Protein AF-A0A5B9R1L9-F1 (afdb_monomer)

Foldseek 3Di:
DLLVVLVVCVVVVHAAEDEQFDDDPPADPLNSQALVSLLVSLLVCLVSPHPHYHGDQHDPDHDPDDDPDPPDSVVSVVSSVVSSPD

Radius of gyration: 13.63 Å; Cα contacts (8 Å, |Δi|>4): 131; chains: 1; bounding box: 26×28×40 Å

Organism: NCBI:txid336087

Solvent-accessible surface area (backbone atoms only — not comparable to full-atom values): 5007 Å² total; per-residue (Å²): 112,69,55,58,58,45,52,52,39,48,76,72,74,44,87,41,76,40,78,42,66,62,73,56,91,96,49,53,83,68,44,46,27,7,40,53,52,46,16,53,42,39,23,52,43,35,77,54,59,42,75,38,78,47,62,67,79,57,51,84,48,59,79,82,60,91,75,78,82,39,90,47,65,68,43,40,52,50,51,30,59,49,37,48,76,106

pLDDT: mean 96.19, std 2.96, range [76.75, 98.5]

Nearest PDB structures (foldseek):
  4fk9-assembly1_A  TM=4.598E-01  e=1.265E+00  Streptomyces sp. SirexAA-E
  3h2o-assembly1_A  TM=4.567E-01  e=2.376E+00  Bacillus anthracis str. A2012
  3t4w-assembly1_A  TM=5.547E-01  e=7.385E+00  Sulfitobacter sp. NAS-14.1

Mean predicted aligned error: 2.65 Å

Structure (mmCIF, N/CA/C/O backbone):
data_AF-A0A5B9R1L9-F1
#
_entry.id   AF-A0A5B9R1L9-F1
#
loop_
_atom_site.group_PDB
_atom_site.id
_atom_site.type_symbol
_atom_site.label_atom_id
_atom_site.label_alt_id
_atom_site.label_comp_id
_atom_site.label_asym_id
_atom_site.label_entity_id
_atom_site.label_seq_id
_atom_site.pdbx_PDB_ins_code
_atom_site.Cartn_x
_atom_site.Cartn_y
_atom_site.Cartn_z
_atom_site.occupancy
_atom_site.B_iso_or_equiv
_atom_site.auth_seq_id
_atom_site.auth_comp_id
_atom_site.auth_asym_id
_atom_site.auth_atom_id
_atom_site.pdbx_PDB_model_num
ATOM 1 N N . GLU A 1 1 ? -5.762 -11.447 10.822 1.00 89.25 1 GLU A N 1
ATOM 2 C CA . GLU A 1 1 ? -5.331 -10.722 12.032 1.00 89.25 1 GLU A CA 1
ATOM 3 C C . GLU A 1 1 ? -5.439 -9.204 11.936 1.00 89.25 1 GLU A C 1
ATOM 5 O O . GLU A 1 1 ? -6.244 -8.642 12.666 1.00 89.25 1 GLU A O 1
ATOM 10 N N . ALA A 1 2 ? -4.754 -8.545 10.991 1.00 94.31 2 ALA A N 1
ATOM 11 C CA . ALA A 1 2 ? -4.721 -7.077 10.882 1.00 94.31 2 ALA A CA 1
ATO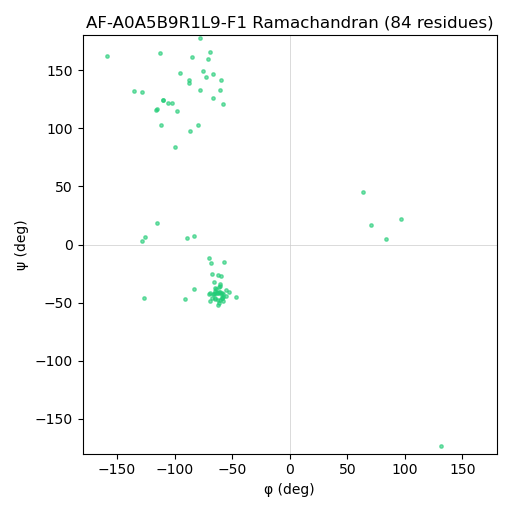M 1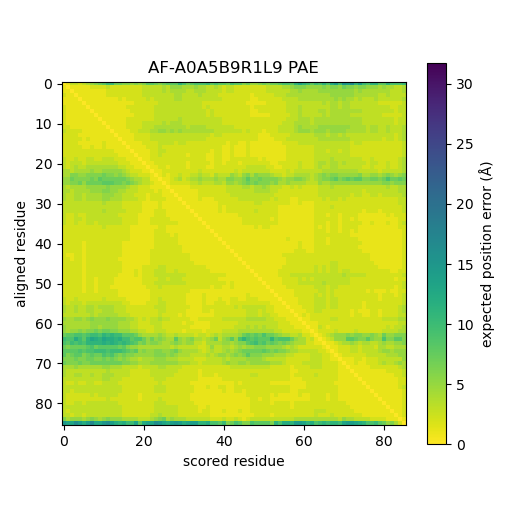2 C C . ALA A 1 2 ? -6.095 -6.381 10.996 1.00 94.31 2 ALA A C 1
ATOM 14 O O . ALA A 1 2 ? -6.233 -5.442 11.766 1.00 94.31 2 ALA A O 1
ATOM 15 N N . ARG A 1 3 ? -7.141 -6.881 10.321 1.00 95.12 3 ARG A N 1
ATOM 16 C CA . ARG A 1 3 ? -8.503 -6.312 10.398 1.00 95.12 3 ARG A CA 1
ATOM 17 C C . ARG A 1 3 ? -9.029 -6.151 11.833 1.00 95.12 3 ARG A C 1
ATOM 19 O O . ARG A 1 3 ? -9.670 -5.149 12.120 1.00 95.12 3 ARG A O 1
ATOM 26 N N . LYS A 1 4 ? -8.788 -7.133 12.713 1.00 97.06 4 LYS A N 1
ATOM 27 C CA . LYS A 1 4 ? -9.277 -7.104 14.104 1.00 97.06 4 LYS A CA 1
ATOM 28 C C . LYS A 1 4 ? -8.557 -6.020 14.904 1.00 97.06 4 LYS A C 1
ATOM 30 O O . LYS A 1 4 ? -9.219 -5.176 15.491 1.00 97.06 4 LYS A O 1
ATOM 35 N N . ILE A 1 5 ? -7.227 -5.996 14.818 1.00 97.44 5 ILE A N 1
ATOM 36 C CA . ILE A 1 5 ? -6.374 -4.994 15.476 1.00 97.44 5 ILE A CA 1
ATOM 37 C C . ILE A 1 5 ? -6.734 -3.581 15.001 1.00 97.44 5 ILE A C 1
ATOM 39 O O . ILE A 1 5 ? -6.834 -2.653 15.795 1.00 97.44 5 ILE A O 1
ATOM 43 N N . ILE A 1 6 ? -6.979 -3.411 13.699 1.00 97.94 6 ILE A N 1
ATOM 44 C CA . ILE A 1 6 ? -7.378 -2.122 13.126 1.00 97.94 6 ILE A CA 1
ATOM 45 C C . ILE A 1 6 ? -8.751 -1.688 13.643 1.00 97.94 6 ILE A C 1
ATOM 47 O O . ILE A 1 6 ? -8.931 -0.519 13.977 1.00 97.94 6 ILE A O 1
ATOM 51 N N . ALA A 1 7 ? -9.717 -2.606 13.723 1.00 97.06 7 ALA A N 1
ATOM 52 C CA . ALA A 1 7 ? -11.040 -2.308 14.265 1.00 97.06 7 ALA A CA 1
ATOM 53 C C . ALA A 1 7 ? -10.971 -1.905 15.748 1.00 97.06 7 ALA A C 1
ATOM 55 O O . ALA A 1 7 ? -11.607 -0.929 16.137 1.00 97.06 7 ALA A O 1
ATOM 56 N N . GLU A 1 8 ? -10.159 -2.600 16.546 1.00 98.12 8 GLU A N 1
ATOM 57 C CA . GLU A 1 8 ? -9.920 -2.273 17.954 1.00 98.12 8 GLU A CA 1
ATOM 58 C C . GLU A 1 8 ? -9.270 -0.893 18.110 1.00 98.12 8 GLU A C 1
ATOM 60 O O . GLU A 1 8 ? -9.817 -0.031 18.795 1.00 98.12 8 GLU A O 1
ATOM 65 N N . ALA A 1 9 ? -8.171 -0.628 17.396 1.00 98.38 9 ALA A N 1
ATOM 66 C CA . ALA A 1 9 ? -7.503 0.672 17.423 1.00 98.38 9 ALA A CA 1
ATOM 67 C C . ALA A 1 9 ? -8.468 1.816 17.069 1.00 98.38 9 ALA A C 1
ATOM 69 O O . ALA A 1 9 ? -8.527 2.827 17.770 1.00 98.38 9 ALA A O 1
ATOM 70 N N . LYS A 1 10 ? -9.292 1.627 16.032 1.00 96.62 10 LYS A N 1
ATOM 71 C CA . LYS A 1 10 ? -10.322 2.596 15.643 1.00 96.62 10 LYS A CA 1
ATOM 72 C C . LYS A 1 10 ? -11.413 2.769 16.694 1.00 96.62 10 LYS A C 1
ATOM 74 O O . LYS A 1 10 ? -11.858 3.895 16.894 1.00 96.62 10 LYS A O 1
ATOM 79 N N . SER A 1 11 ? -11.828 1.699 17.374 1.00 97.75 11 SER A N 1
ATOM 80 C CA . SER A 1 11 ? -12.802 1.791 18.472 1.00 97.75 11 SER A CA 1
ATOM 81 C C . SER A 1 11 ? -12.286 2.631 19.648 1.00 97.75 11 SER A C 1
ATOM 83 O O . SER A 1 11 ? -13.071 3.285 20.327 1.00 97.75 11 SER A O 1
ATOM 85 N N . CYS A 1 12 ? -10.962 2.697 19.812 1.00 98.31 12 CYS A N 1
ATOM 86 C CA . CYS A 1 12 ? -10.269 3.541 20.786 1.00 98.31 12 CYS A CA 1
ATOM 87 C C . CYS A 1 12 ? -9.926 4.948 20.254 1.00 98.31 12 CYS A C 1
ATOM 89 O O . CYS A 1 12 ? -9.222 5.699 20.925 1.00 98.31 12 CYS A O 1
ATOM 91 N N . GLY A 1 13 ? -10.365 5.311 19.042 1.00 98.00 13 GLY A N 1
ATOM 92 C CA . GLY A 1 13 ? -10.050 6.601 18.416 1.00 98.00 13 GLY A CA 1
ATOM 93 C C . GLY A 1 13 ? -8.591 6.755 17.963 1.00 98.00 13 GLY A C 1
ATOM 94 O O . GLY A 1 13 ? -8.143 7.874 17.719 1.00 98.00 13 GLY A O 1
ATOM 95 N N . LEU A 1 14 ? -7.837 5.658 17.846 1.00 98.31 14 LEU A N 1
ATOM 96 C CA . LEU A 1 14 ? -6.432 5.684 17.442 1.00 98.31 14 LEU A CA 1
ATOM 97 C C . LEU A 1 14 ? -6.281 5.637 15.918 1.00 98.31 14 LEU A C 1
ATOM 99 O O . LEU A 1 14 ? -6.977 4.899 15.217 1.00 98.31 14 LEU A O 1
ATOM 103 N N . ALA A 1 15 ? -5.308 6.395 15.409 1.00 97.81 15 ALA A N 1
ATOM 104 C CA . ALA A 1 15 ? -4.891 6.298 14.019 1.00 97.81 15 ALA A CA 1
ATOM 105 C C . ALA A 1 15 ? -4.096 5.007 13.779 1.00 97.81 15 ALA A C 1
ATOM 107 O O . ALA A 1 15 ? -3.289 4.585 14.606 1.00 97.81 15 ALA A O 1
ATOM 108 N N . VAL A 1 16 ? -4.281 4.413 12.604 1.00 98.19 16 VAL A N 1
ATOM 109 C CA . VAL A 1 16 ? -3.608 3.181 12.193 1.00 98.19 16 VAL A CA 1
ATOM 110 C C . VAL A 1 16 ? -2.599 3.471 11.094 1.00 98.19 16 VAL A C 1
ATOM 112 O O . VAL A 1 16 ? -2.948 3.963 10.017 1.00 98.19 16 VAL A O 1
ATOM 115 N N . VAL A 1 17 ? -1.351 3.081 11.344 1.00 98.31 17 VAL A N 1
ATOM 116 C CA . VAL A 1 17 ? -0.285 3.036 10.341 1.00 98.31 17 VAL A CA 1
ATOM 117 C C . VAL A 1 17 ? -0.026 1.578 9.976 1.00 98.31 17 VAL A C 1
ATOM 119 O O . VAL A 1 17 ? 0.304 0.778 10.848 1.00 98.31 17 VAL A O 1
ATOM 122 N N . LEU A 1 18 ? -0.157 1.224 8.696 1.00 97.81 18 LEU A N 1
ATOM 123 C CA . LEU A 1 18 ? 0.127 -0.125 8.207 1.00 97.81 18 LEU A CA 1
ATOM 124 C C . LEU A 1 18 ? 1.389 -0.131 7.340 1.00 97.81 18 LEU A C 1
ATOM 126 O O . LEU A 1 18 ? 1.463 0.576 6.333 1.00 97.81 18 LEU A O 1
ATOM 130 N N . TRP A 1 19 ? 2.363 -0.970 7.689 1.00 97.81 19 TRP A N 1
ATOM 131 C CA . TRP A 1 19 ? 3.467 -1.315 6.793 1.00 97.81 19 TRP A CA 1
ATOM 132 C C . TRP A 1 19 ? 3.003 -2.374 5.796 1.00 97.81 19 TRP A C 1
ATOM 134 O O . TRP A 1 19 ? 2.896 -3.549 6.135 1.00 97.81 19 TRP A O 1
ATOM 144 N N . SER A 1 20 ? 2.723 -1.953 4.565 1.00 96.88 20 SER A N 1
ATOM 145 C CA . SER A 1 20 ? 2.292 -2.838 3.484 1.00 96.88 20 SER A CA 1
ATOM 146 C C . SER A 1 20 ? 3.482 -3.151 2.578 1.00 96.88 20 SER A C 1
ATOM 148 O O . SER A 1 20 ? 3.742 -2.461 1.592 1.00 96.88 20 SER A O 1
ATOM 150 N N . TYR A 1 21 ? 4.275 -4.148 2.976 1.00 96.31 21 TYR A N 1
ATOM 151 C CA . TYR A 1 21 ? 5.436 -4.628 2.223 1.00 96.31 21 TYR A CA 1
ATOM 152 C C . TYR A 1 21 ? 5.149 -6.039 1.693 1.00 96.31 21 TYR A C 1
ATOM 154 O O . TYR A 1 21 ? 5.252 -6.986 2.474 1.00 96.31 21 TYR A O 1
ATOM 162 N N . PRO A 1 22 ? 4.819 -6.195 0.398 1.00 95.62 22 PRO A N 1
ATOM 163 C CA . PRO A 1 22 ? 4.620 -7.506 -0.217 1.00 95.62 22 PRO A CA 1
ATOM 164 C C . PRO A 1 22 ? 5.880 -8.359 -0.078 1.00 95.62 22 PRO A C 1
ATOM 166 O O . PRO A 1 22 ? 6.956 -7.931 -0.499 1.00 95.62 22 PRO A O 1
ATOM 169 N N . ARG A 1 23 ? 5.757 -9.519 0.573 1.00 95.44 23 ARG A N 1
ATOM 170 C CA . ARG A 1 23 ? 6.820 -10.512 0.797 1.00 95.44 23 ARG A CA 1
ATOM 171 C C . ARG A 1 23 ? 6.188 -11.868 1.089 1.00 95.44 23 ARG A C 1
ATOM 173 O O . ARG A 1 23 ? 5.043 -11.923 1.533 1.00 95.44 23 ARG A O 1
ATOM 180 N N . GLY A 1 24 ? 6.974 -12.927 0.955 1.00 93.81 24 GLY A N 1
ATOM 181 C CA . GLY A 1 24 ? 6.582 -14.276 1.344 1.00 93.81 24 GLY A CA 1
ATOM 182 C C . GLY A 1 24 ? 6.877 -15.282 0.246 1.00 93.81 24 GLY A C 1
ATOM 183 O O . GLY A 1 24 ? 7.501 -14.960 -0.764 1.00 93.81 24 GLY A O 1
ATOM 184 N N . GLU A 1 25 ? 6.429 -16.508 0.468 1.00 93.56 25 GLU A N 1
ATOM 185 C CA . GLU A 1 25 ? 6.485 -17.556 -0.542 1.00 93.56 25 GLU A CA 1
ATOM 186 C C . GLU A 1 25 ? 5.669 -17.140 -1.777 1.00 93.56 25 GLU A C 1
ATOM 188 O O . GLU A 1 25 ? 4.561 -16.618 -1.650 1.00 93.56 25 GLU A O 1
ATOM 193 N N . GLY A 1 26 ? 6.240 -17.313 -2.972 1.00 91.19 26 GLY A N 1
ATOM 194 C CA . GLY A 1 26 ? 5.604 -16.913 -4.232 1.00 91.19 26 GLY A CA 1
ATOM 195 C C . GLY A 1 26 ? 5.779 -15.443 -4.634 1.00 91.19 26 GLY A C 1
ATOM 196 O O . GLY A 1 26 ? 5.213 -15.041 -5.644 1.00 91.19 26 GLY A O 1
ATOM 197 N N . ILE A 1 27 ? 6.561 -14.646 -3.893 1.00 94.94 27 ILE A N 1
ATOM 198 C CA . ILE A 1 27 ? 6.963 -13.286 -4.293 1.00 94.94 27 ILE A CA 1
ATOM 199 C C . ILE A 1 27 ? 8.482 -13.265 -4.464 1.00 94.94 27 ILE A C 1
ATOM 201 O O . ILE A 1 27 ? 9.222 -13.465 -3.496 1.00 94.94 27 ILE A O 1
ATOM 205 N N . SER A 1 28 ? 8.962 -13.030 -5.690 1.00 96.50 28 SER A N 1
ATOM 206 C CA . SER A 1 28 ? 10.399 -12.897 -5.938 1.00 96.50 28 SER A CA 1
ATOM 207 C C . SER A 1 28 ? 10.953 -11.604 -5.327 1.00 96.50 28 SER A C 1
ATOM 209 O O . SER A 1 28 ? 10.213 -10.684 -4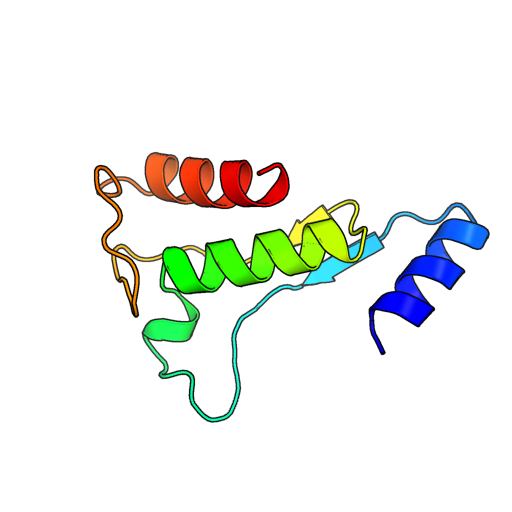.976 1.00 96.50 28 SER A O 1
ATOM 211 N N . LYS A 1 29 ? 12.284 -11.498 -5.217 1.00 95.56 29 LYS A N 1
ATOM 212 C CA . LYS A 1 29 ? 12.933 -10.288 -4.681 1.00 95.56 29 LYS A CA 1
ATOM 213 C C . LYS A 1 29 ?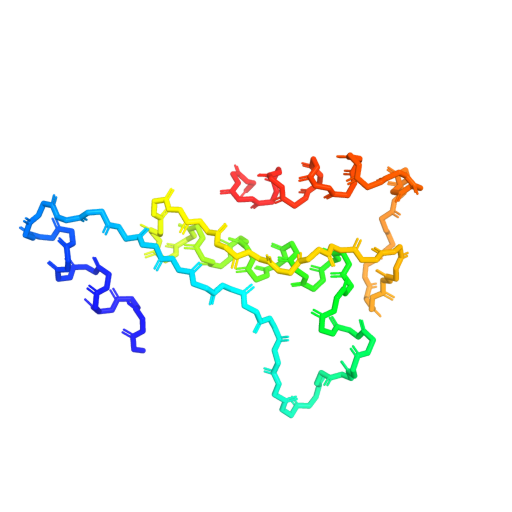 12.629 -9.034 -5.502 1.00 95.56 29 LYS A C 1
ATOM 215 O O . LYS A 1 29 ? 12.517 -7.955 -4.922 1.00 95.56 29 LYS A O 1
ATOM 220 N N . GLU A 1 30 ? 12.494 -9.183 -6.813 1.00 96.25 30 GLU A N 1
ATOM 221 C CA . GLU A 1 30 ? 12.156 -8.103 -7.742 1.00 96.25 30 GLU A CA 1
ATOM 222 C C . GLU A 1 30 ? 10.697 -7.664 -7.550 1.00 96.25 30 GLU A C 1
ATOM 224 O O . GLU A 1 30 ? 10.413 -6.465 -7.422 1.00 96.25 30 GLU A O 1
ATOM 229 N N . ASP A 1 31 ? 9.795 -8.637 -7.389 1.00 97.12 31 ASP A N 1
ATOM 230 C CA . ASP A 1 31 ? 8.355 -8.418 -7.210 1.00 97.12 31 ASP A CA 1
ATOM 231 C C . ASP A 1 31 ? 8.011 -7.749 -5.876 1.00 97.12 31 ASP A C 1
ATOM 233 O O . ASP A 1 31 ? 7.031 -7.010 -5.792 1.00 97.12 31 ASP A O 1
ATOM 237 N N . GLU A 1 32 ? 8.856 -7.892 -4.843 1.00 97.56 32 GLU A N 1
ATOM 238 C CA . GLU A 1 32 ? 8.700 -7.146 -3.582 1.00 97.56 32 GLU A CA 1
ATOM 239 C C . GLU A 1 32 ? 8.695 -5.612 -3.794 1.00 97.56 32 GLU A C 1
ATOM 241 O O . GLU A 1 32 ? 8.364 -4.859 -2.869 1.00 97.56 32 GLU A O 1
ATOM 246 N N . THR A 1 33 ? 9.122 -5.136 -4.972 1.00 97.62 33 THR A N 1
ATOM 247 C CA . THR A 1 33 ? 9.157 -3.717 -5.353 1.00 97.62 33 THR A CA 1
ATOM 248 C C . THR A 1 33 ? 8.424 -3.378 -6.656 1.00 97.62 33 THR A C 1
ATOM 250 O O . THR A 1 33 ? 8.489 -2.223 -7.088 1.00 97.62 33 THR A O 1
ATOM 253 N N . ALA A 1 34 ? 7.716 -4.339 -7.259 1.00 97.75 34 ALA A N 1
ATOM 254 C CA . ALA A 1 34 ? 6.948 -4.124 -8.484 1.00 97.75 34 ALA A CA 1
ATOM 255 C C . ALA A 1 34 ? 5.759 -3.173 -8.256 1.00 97.75 34 ALA A C 1
ATOM 257 O O . ALA A 1 34 ? 5.165 -3.136 -7.172 1.00 97.75 34 ALA A O 1
ATOM 258 N N . VAL A 1 35 ? 5.417 -2.373 -9.272 1.00 97.94 35 VAL A N 1
ATOM 259 C CA . VAL A 1 35 ? 4.396 -1.314 -9.147 1.00 97.94 35 VAL A CA 1
ATOM 260 C C . VAL A 1 35 ? 3.013 -1.888 -8.875 1.00 97.94 35 VAL A C 1
ATOM 262 O O . VAL A 1 35 ? 2.313 -1.400 -7.989 1.00 97.94 35 VAL A O 1
ATOM 265 N N . ASP A 1 36 ? 2.629 -2.906 -9.635 1.00 97.12 36 ASP A N 1
ATOM 266 C CA . ASP A 1 36 ? 1.347 -3.601 -9.557 1.00 97.12 36 ASP A CA 1
ATOM 267 C C . ASP A 1 36 ? 1.200 -4.366 -8.238 1.00 97.12 36 ASP A C 1
ATOM 269 O O . ASP A 1 36 ? 0.184 -4.242 -7.553 1.00 97.12 36 ASP A O 1
ATOM 273 N N . VAL A 1 37 ? 2.263 -5.044 -7.803 1.00 97.75 37 VAL A N 1
ATOM 274 C CA . VAL A 1 37 ? 2.282 -5.767 -6.524 1.00 97.75 37 VAL A CA 1
ATOM 275 C C . VAL A 1 37 ? 2.154 -4.805 -5.334 1.00 97.75 37 VAL A C 1
ATOM 277 O O . VAL A 1 37 ? 1.350 -5.035 -4.425 1.00 97.75 37 VAL A O 1
ATOM 280 N N . ILE A 1 38 ? 2.901 -3.691 -5.330 1.00 98.00 38 ILE A N 1
ATOM 281 C CA . ILE A 1 38 ? 2.772 -2.666 -4.282 1.00 98.00 38 ILE A CA 1
ATOM 282 C C . ILE A 1 38 ? 1.389 -2.006 -4.327 1.00 98.00 38 ILE A C 1
ATOM 284 O O . ILE A 1 38 ? 0.807 -1.764 -3.268 1.00 98.00 38 ILE A O 1
ATOM 288 N N . ALA A 1 39 ? 0.860 -1.704 -5.516 1.00 97.56 39 ALA A N 1
ATOM 289 C CA . ALA A 1 39 ? -0.458 -1.094 -5.668 1.00 97.56 39 ALA A CA 1
ATOM 290 C C . ALA A 1 39 ? -1.552 -1.994 -5.083 1.00 97.56 39 ALA A C 1
ATOM 292 O O . ALA A 1 39 ? -2.336 -1.543 -4.250 1.00 97.56 39 ALA A O 1
ATOM 293 N N . TYR A 1 40 ? -1.545 -3.285 -5.414 1.00 96.88 40 TYR A N 1
ATOM 294 C CA . TYR A 1 40 ? -2.492 -4.239 -4.846 1.00 96.88 40 TYR A CA 1
ATOM 295 C C . TYR A 1 40 ? -2.397 -4.305 -3.314 1.00 96.88 40 TYR A C 1
ATOM 297 O O . TYR A 1 40 ? -3.402 -4.204 -2.609 1.00 96.88 40 TYR A O 1
ATOM 305 N N . ALA A 1 41 ? -1.186 -4.385 -2.760 1.00 97.44 41 ALA A N 1
ATOM 306 C CA . ALA A 1 41 ? -1.005 -4.415 -1.310 1.00 97.44 41 ALA A CA 1
ATOM 307 C C . ALA A 1 41 ? -1.420 -3.101 -0.619 1.00 97.44 41 ALA A C 1
ATOM 309 O O . ALA A 1 41 ? -1.900 -3.119 0.520 1.00 97.44 41 ALA A O 1
ATOM 310 N N . ALA A 1 42 ? -1.256 -1.956 -1.284 1.00 98.31 42 ALA A N 1
ATOM 311 C CA . ALA A 1 42 ? -1.741 -0.669 -0.797 1.00 98.31 42 ALA A CA 1
ATOM 312 C C . ALA A 1 42 ? -3.276 -0.597 -0.826 1.00 98.31 42 ALA A C 1
ATOM 314 O O . ALA A 1 42 ? -3.881 -0.160 0.153 1.00 98.31 42 ALA A O 1
ATOM 315 N N . HIS A 1 43 ? -3.908 -1.101 -1.887 1.00 97.88 43 HIS A N 1
ATOM 316 C CA . HIS A 1 43 ? -5.361 -1.222 -1.984 1.00 97.88 43 HIS A CA 1
ATOM 317 C C . HIS A 1 43 ? -5.937 -2.076 -0.844 1.00 97.88 43 HIS A C 1
ATOM 319 O O . HIS A 1 43 ? -6.825 -1.629 -0.118 1.00 97.88 43 HIS A O 1
ATOM 325 N N . ILE A 1 44 ? -5.364 -3.257 -0.587 1.00 97.50 44 ILE A N 1
ATOM 326 C CA . ILE A 1 44 ? -5.781 -4.108 0.540 1.00 97.50 44 ILE A CA 1
ATOM 327 C C . ILE A 1 44 ? -5.602 -3.389 1.885 1.00 97.50 44 ILE A C 1
ATOM 329 O O . ILE A 1 44 ? -6.487 -3.445 2.737 1.00 97.50 44 ILE A O 1
ATOM 333 N N . ALA A 1 45 ? -4.493 -2.673 2.090 1.00 97.94 45 ALA A N 1
ATOM 334 C CA . ALA A 1 45 ? -4.276 -1.897 3.311 1.00 97.94 45 ALA A CA 1
ATOM 335 C C . ALA A 1 45 ? -5.333 -0.791 3.511 1.00 97.94 45 ALA A C 1
ATOM 337 O O . ALA A 1 45 ? -5.765 -0.551 4.643 1.00 97.94 45 ALA A O 1
ATOM 338 N N . ALA A 1 46 ? -5.779 -0.156 2.423 1.00 97.50 46 ALA A N 1
ATOM 339 C CA . ALA A 1 46 ? -6.858 0.824 2.446 1.00 97.50 46 ALA A CA 1
ATOM 340 C C . ALA A 1 46 ? -8.209 0.174 2.790 1.00 97.50 46 ALA A C 1
ATOM 342 O O . ALA A 1 46 ? -8.892 0.656 3.693 1.00 97.50 46 ALA A O 1
ATOM 343 N N . LEU A 1 47 ? -8.547 -0.967 2.172 1.00 97.12 47 LEU A N 1
ATOM 344 C CA . LEU A 1 47 ? -9.759 -1.741 2.488 1.00 97.12 47 LEU A CA 1
ATOM 345 C C . LEU A 1 47 ? -9.794 -2.220 3.944 1.00 97.12 47 LEU A C 1
ATOM 347 O O . LEU A 1 47 ? -10.849 -2.253 4.575 1.00 97.12 47 LEU A O 1
ATOM 351 N N . LEU A 1 48 ? -8.634 -2.564 4.506 1.00 97.06 48 LEU A N 1
ATOM 352 C CA . LEU A 1 48 ? -8.500 -2.913 5.920 1.00 97.06 48 LEU A CA 1
ATOM 353 C C . LEU A 1 4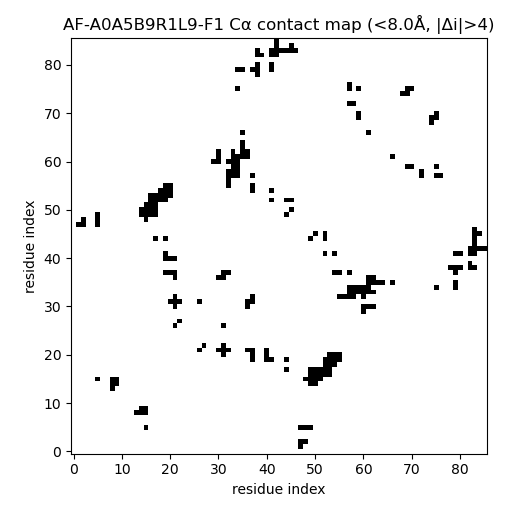8 ? -8.713 -1.711 6.851 1.00 97.06 48 LEU A C 1
ATOM 355 O O . LEU A 1 48 ? -8.944 -1.901 8.044 1.00 97.06 48 LEU A O 1
ATOM 359 N N . GLY A 1 49 ? -8.670 -0.490 6.317 1.00 95.56 49 GLY A N 1
ATOM 360 C CA . GLY A 1 49 ? -8.980 0.738 7.028 1.00 95.56 49 GLY A CA 1
ATOM 361 C C . GLY A 1 49 ? -7.767 1.475 7.589 1.00 95.56 49 GLY A C 1
ATOM 362 O O . GLY A 1 49 ? -7.941 2.245 8.530 1.00 95.56 49 GLY A O 1
ATOM 363 N N . ALA A 1 50 ? -6.561 1.265 7.065 1.00 97.75 50 ALA A N 1
ATOM 364 C CA . ALA A 1 50 ? -5.396 2.038 7.489 1.00 97.75 50 ALA A CA 1
ATOM 365 C C . ALA A 1 50 ? -5.586 3.549 7.237 1.00 97.75 50 ALA A C 1
ATOM 367 O O . ALA A 1 50 ? -6.119 3.954 6.206 1.00 97.75 50 ALA A O 1
ATOM 368 N N . ASN A 1 51 ? -5.114 4.392 8.161 1.00 97.19 51 ASN A N 1
ATOM 369 C CA . ASN A 1 51 ? -5.064 5.845 7.960 1.00 97.19 51 ASN A CA 1
ATOM 370 C C . ASN A 1 51 ? -3.815 6.248 7.170 1.00 97.19 51 ASN A C 1
ATOM 372 O O . ASN A 1 51 ? -3.862 7.147 6.335 1.00 97.19 51 ASN A O 1
ATOM 376 N N . ILE A 1 52 ? -2.692 5.579 7.441 1.00 98.19 52 ILE A N 1
ATOM 377 C CA . ILE A 1 52 ? -1.420 5.784 6.751 1.00 98.19 52 ILE A CA 1
ATOM 378 C C . ILE A 1 52 ? -0.917 4.425 6.278 1.00 98.19 52 ILE A C 1
ATOM 380 O O . ILE A 1 52 ? -0.852 3.472 7.053 1.00 98.19 52 ILE A O 1
ATOM 384 N N . ILE A 1 53 ? -0.528 4.342 5.009 1.00 98.50 53 ILE A N 1
ATOM 385 C CA . ILE A 1 53 ? 0.003 3.121 4.403 1.00 98.50 53 ILE A CA 1
ATOM 386 C C . ILE A 1 53 ? 1.454 3.385 4.019 1.00 98.50 53 ILE A C 1
ATOM 388 O O . ILE A 1 53 ? 1.747 4.236 3.178 1.00 98.50 53 ILE A O 1
ATOM 392 N N . LYS A 1 54 ? 2.378 2.659 4.644 1.00 98.25 54 LYS A N 1
ATOM 393 C CA . LYS A 1 54 ? 3.806 2.732 4.346 1.00 98.25 54 LYS A CA 1
ATOM 394 C C . LYS A 1 54 ? 4.184 1.582 3.416 1.00 98.25 54 LYS A C 1
ATOM 396 O O . LYS A 1 54 ? 4.139 0.423 3.816 1.00 98.25 54 LYS A O 1
ATOM 401 N N . VAL A 1 55 ? 4.591 1.927 2.198 1.00 98.00 55 VAL A N 1
ATOM 402 C CA . VAL A 1 55 ? 5.044 0.995 1.151 1.00 98.00 55 VAL A CA 1
ATOM 403 C C . VAL A 1 55 ? 6.537 1.166 0.850 1.00 98.00 55 VAL A C 1
ATOM 405 O O . VAL A 1 55 ? 7.152 2.154 1.271 1.00 98.00 55 VAL A O 1
ATOM 408 N N . LYS A 1 56 ? 7.137 0.189 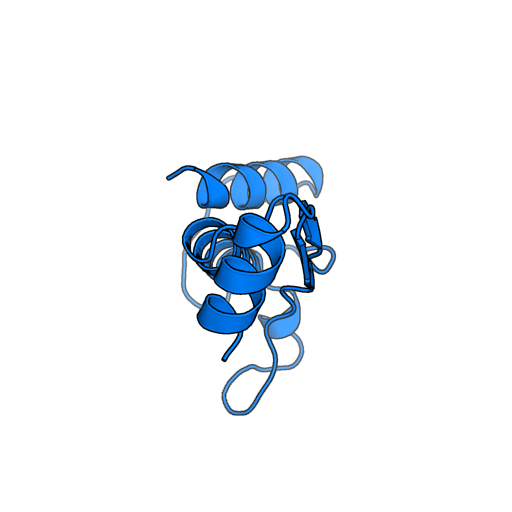0.157 1.00 96.44 56 LYS A N 1
ATOM 409 C CA . LYS A 1 56 ? 8.491 0.327 -0.401 1.00 96.44 56 LYS A CA 1
ATOM 410 C C . LYS A 1 56 ? 8.479 1.301 -1.582 1.00 96.44 56 LYS A C 1
ATOM 412 O O . LYS A 1 56 ? 7.434 1.551 -2.177 1.00 96.44 56 LYS A O 1
ATOM 417 N N . LEU A 1 57 ? 9.647 1.847 -1.925 1.00 96.38 57 LEU A N 1
ATOM 418 C CA . LEU A 1 57 ? 9.786 2.628 -3.153 1.00 96.38 57 LEU A CA 1
ATOM 419 C C . LEU A 1 57 ? 9.591 1.698 -4.365 1.00 96.38 57 LEU A C 1
ATOM 421 O O . LEU A 1 57 ? 10.298 0.692 -4.444 1.00 96.38 57 LEU A O 1
ATOM 425 N N . PRO A 1 58 ? 8.675 2.013 -5.295 1.00 97.44 58 PRO A N 1
ATOM 426 C CA . PRO A 1 58 ? 8.434 1.164 -6.452 1.00 97.44 58 PRO A CA 1
ATOM 427 C C . PRO A 1 58 ? 9.517 1.345 -7.523 1.00 97.44 58 PRO A C 1
ATOM 429 O O . PRO A 1 58 ? 9.852 2.476 -7.917 1.00 97.44 58 PRO A O 1
ATOM 432 N N . THR A 1 59 ? 10.022 0.226 -8.036 1.00 97.19 59 THR A N 1
ATOM 433 C CA . THR A 1 59 ? 10.834 0.180 -9.262 1.00 97.19 59 THR A CA 1
ATOM 434 C C . THR A 1 59 ? 9.921 0.276 -10.488 1.00 97.19 59 THR A C 1
ATOM 436 O O . THR A 1 59 ? 8.709 0.390 -10.354 1.00 97.19 59 THR A O 1
ATOM 439 N N . ASN A 1 60 ? 10.476 0.295 -11.699 1.00 95.44 60 ASN A N 1
ATOM 440 C CA . ASN A 1 60 ? 9.701 0.231 -12.946 1.00 95.44 60 ASN A CA 1
ATOM 441 C C . ASN A 1 60 ? 9.316 -1.205 -13.355 1.00 95.44 60 ASN A C 1
ATOM 443 O O . ASN A 1 60 ? 8.809 -1.389 -14.458 1.00 95.44 60 ASN A O 1
ATOM 447 N N . HIS A 1 61 ? 9.570 -2.194 -12.494 1.00 96.19 61 HIS A N 1
ATOM 448 C CA . HIS A 1 61 ? 9.214 -3.594 -12.713 1.00 96.19 61 HIS A CA 1
ATOM 449 C C . HIS A 1 61 ? 7.711 -3.835 -12.510 1.00 96.19 61 HIS A C 1
ATOM 451 O O . HIS A 1 61 ? 7.063 -3.156 -11.705 1.00 96.19 61 HIS A O 1
ATOM 457 N N . LEU A 1 62 ? 7.182 -4.808 -13.249 1.00 96.56 62 LEU A N 1
ATOM 458 C CA . LEU A 1 62 ? 5.792 -5.254 -13.232 1.00 96.56 62 LEU A CA 1
ATOM 459 C C . LEU A 1 62 ? 5.778 -6.781 -13.220 1.00 96.56 62 LEU A C 1
ATOM 461 O O . LEU A 1 62 ? 6.472 -7.400 -14.025 1.00 96.56 62 LEU A O 1
ATOM 465 N N . GLU A 1 63 ? 4.990 -7.375 -12.329 1.00 95.19 63 GLU A N 1
ATOM 466 C CA . GLU A 1 63 ? 4.924 -8.835 -12.182 1.00 95.19 63 GLU A CA 1
ATOM 467 C C . GLU A 1 63 ? 3.837 -9.455 -13.070 1.00 95.19 63 GLU A C 1
ATOM 469 O O . GLU A 1 63 ? 4.086 -10.425 -13.784 1.00 95.19 63 GLU A O 1
ATOM 474 N N . LYS A 1 64 ? 2.631 -8.879 -13.055 1.00 90.56 64 LYS A N 1
ATOM 475 C CA . LYS A 1 64 ? 1.434 -9.402 -13.732 1.00 90.56 64 LYS A CA 1
ATOM 476 C C . LYS A 1 64 ? 0.769 -8.383 -14.637 1.00 90.56 64 LYS A C 1
ATOM 478 O O . LYS A 1 64 ? 0.359 -8.719 -15.748 1.00 90.56 64 LYS A O 1
ATOM 483 N N . GLU A 1 65 ? 0.587 -7.159 -14.154 1.00 88.38 65 GLU A N 1
ATOM 484 C CA . GLU A 1 65 ? -0.219 -6.169 -14.863 1.00 88.38 65 GLU A CA 1
ATOM 485 C C . GLU A 1 65 ? 0.613 -5.382 -15.866 1.00 88.38 65 GLU A C 1
ATOM 487 O O . GLU A 1 65 ? 1.716 -4.927 -15.574 1.00 88.38 65 GLU A O 1
ATOM 492 N N . LYS A 1 66 ? 0.039 -5.125 -17.043 1.00 91.50 66 LYS A N 1
ATOM 493 C CA . LYS A 1 66 ? 0.617 -4.173 -17.988 1.00 91.50 66 LYS A CA 1
ATOM 494 C C . LYS A 1 66 ? 0.124 -2.768 -17.651 1.00 91.50 66 LYS A C 1
ATOM 496 O O . LYS A 1 66 ? -0.968 -2.373 -18.051 1.00 91.50 66 LYS A O 1
ATOM 501 N N . ILE A 1 67 ? 0.944 -2.019 -16.922 1.00 93.00 67 ILE A N 1
ATOM 502 C CA . ILE A 1 67 ? 0.675 -0.624 -16.571 1.00 93.00 67 ILE A CA 1
ATOM 503 C C . ILE A 1 67 ? 1.510 0.277 -17.478 1.00 93.00 67 ILE A C 1
ATOM 505 O O . ILE A 1 67 ? 2.737 0.199 -17.509 1.00 93.00 67 ILE A O 1
ATOM 509 N N . GLU A 1 68 ? 0.844 1.156 -18.217 1.00 92.69 68 GLU A N 1
ATOM 510 C CA . GLU A 1 68 ? 1.511 2.148 -19.057 1.00 92.69 68 GLU A CA 1
ATOM 511 C C . GLU A 1 68 ? 1.886 3.397 -18.251 1.00 92.69 68 GLU A C 1
ATOM 513 O O . GLU A 1 68 ? 1.300 3.685 -17.205 1.00 92.69 68 GLU A O 1
ATOM 518 N N . ASN A 1 69 ? 2.821 4.195 -18.777 1.00 92.31 69 ASN A N 1
ATOM 519 C CA . ASN A 1 69 ? 3.120 5.527 -18.252 1.00 92.31 69 ASN A CA 1
ATOM 520 C C . ASN A 1 69 ? 3.663 5.509 -16.806 1.00 92.31 69 ASN A C 1
ATOM 522 O O . ASN A 1 69 ? 3.231 6.282 -15.949 1.00 92.31 69 ASN A O 1
ATOM 526 N N . ILE A 1 70 ? 4.612 4.613 -16.520 1.00 95.50 70 ILE A N 1
ATOM 527 C CA . ILE A 1 70 ? 5.237 4.432 -15.194 1.00 95.50 70 ILE A CA 1
ATOM 528 C C . ILE A 1 70 ? 6.737 4.761 -15.177 1.00 95.50 70 ILE A C 1
ATOM 530 O O . ILE A 1 70 ? 7.452 4.360 -14.256 1.00 95.50 70 ILE A O 1
ATOM 534 N N . GLU A 1 71 ? 7.242 5.498 -16.171 1.00 94.94 71 GLU A N 1
ATOM 535 C CA . GLU A 1 71 ? 8.689 5.702 -16.351 1.00 94.94 71 GLU A CA 1
ATOM 536 C C . GLU A 1 71 ? 9.309 6.473 -15.175 1.00 94.94 71 GLU A C 1
ATOM 538 O O . GLU A 1 71 ? 10.396 6.141 -14.698 1.00 94.94 71 GLU A O 1
ATOM 543 N N . SER A 1 72 ? 8.592 7.469 -14.639 1.00 97.62 72 SER A N 1
ATOM 544 C CA . SER A 1 72 ? 9.058 8.255 -13.494 1.00 97.62 72 SER A CA 1
ATOM 545 C C . SER A 1 72 ? 8.520 7.735 -12.161 1.00 97.62 72 SER A C 1
ATOM 547 O O . SER A 1 72 ? 7.384 7.266 -12.056 1.00 97.62 72 SER A O 1
ATOM 549 N N . LEU A 1 73 ? 9.319 7.889 -11.099 1.00 97.25 73 LEU A N 1
ATOM 550 C CA . LEU A 1 73 ? 8.913 7.532 -9.736 1.00 97.25 73 LEU A CA 1
ATOM 551 C C . LEU A 1 73 ? 7.615 8.237 -9.320 1.00 97.25 73 LEU A C 1
ATOM 553 O O . LEU A 1 73 ? 6.750 7.628 -8.698 1.00 97.25 73 LEU A O 1
ATOM 557 N N . PHE A 1 74 ? 7.451 9.503 -9.711 1.00 97.75 74 PHE A N 1
ATOM 558 C CA . PHE A 1 74 ? 6.234 10.265 -9.448 1.00 97.75 74 PHE A CA 1
ATOM 559 C C . PHE A 1 74 ? 4.989 9.586 -10.034 1.00 97.75 74 PHE A C 1
ATOM 561 O O . PHE A 1 74 ? 3.978 9.462 -9.343 1.00 97.75 74 PHE A O 1
ATOM 568 N N . LYS A 1 75 ? 5.060 9.105 -11.283 1.00 97.75 75 LYS A N 1
ATOM 569 C CA . LYS A 1 75 ? 3.938 8.411 -11.929 1.00 97.75 75 LYS A CA 1
ATOM 570 C C . LYS A 1 75 ? 3.612 7.092 -11.224 1.00 97.75 75 LYS A C 1
ATOM 572 O O . LYS A 1 75 ? 2.440 6.821 -10.974 1.00 97.75 75 LYS A O 1
ATOM 577 N N . ARG A 1 76 ? 4.630 6.336 -10.798 1.00 97.81 76 ARG A N 1
ATOM 578 C CA . ARG A 1 76 ? 4.453 5.101 -10.010 1.00 97.81 76 ARG A CA 1
ATOM 579 C C . ARG A 1 76 ? 3.780 5.354 -8.665 1.00 97.81 76 ARG A C 1
ATOM 581 O O . ARG A 1 76 ? 2.804 4.693 -8.328 1.00 97.81 76 ARG A O 1
ATOM 588 N N . ILE A 1 77 ? 4.243 6.361 -7.923 1.00 96.88 77 ILE A N 1
ATOM 589 C CA . ILE A 1 77 ? 3.623 6.767 -6.652 1.00 96.88 77 ILE A CA 1
ATOM 590 C C . ILE A 1 77 ? 2.175 7.216 -6.880 1.00 96.88 77 ILE A C 1
ATOM 592 O O . ILE A 1 77 ? 1.290 6.862 -6.102 1.00 96.88 77 ILE A O 1
ATOM 596 N N . LYS A 1 78 ? 1.908 7.964 -7.958 1.00 96.88 78 LYS A N 1
ATOM 597 C CA . LYS A 1 78 ? 0.552 8.389 -8.324 1.00 96.88 78 LYS A CA 1
ATOM 598 C C . LYS A 1 78 ? -0.358 7.192 -8.620 1.00 96.88 78 LYS A C 1
ATOM 600 O O . LYS A 1 78 ? -1.501 7.202 -8.168 1.00 96.88 78 LYS A O 1
ATOM 605 N N . TYR A 1 79 ? 0.139 6.176 -9.330 1.00 96.69 79 TYR A N 1
ATOM 606 C CA . TYR A 1 79 ? -0.600 4.938 -9.597 1.00 96.69 79 TYR A CA 1
ATOM 607 C C . TYR A 1 79 ? -0.948 4.200 -8.299 1.00 96.69 79 TYR A C 1
ATOM 609 O O .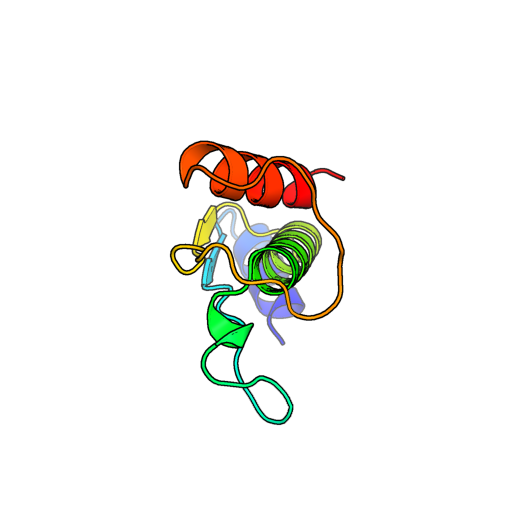 TYR A 1 79 ? -2.120 3.935 -8.039 1.00 96.69 79 TYR A O 1
ATOM 617 N N . ILE A 1 80 ? 0.039 3.977 -7.425 1.00 97.25 80 ILE A N 1
ATOM 618 C CA . ILE A 1 80 ? -0.174 3.326 -6.123 1.00 97.25 80 ILE A CA 1
ATOM 619 C C . ILE A 1 80 ? -1.181 4.115 -5.282 1.00 97.25 80 ILE A C 1
ATOM 621 O O . ILE A 1 80 ? -2.127 3.537 -4.759 1.00 97.25 80 ILE A O 1
ATOM 625 N N . LYS A 1 81 ? -1.056 5.447 -5.199 1.00 96.88 81 LYS A N 1
ATOM 626 C CA . LYS A 1 81 ? -2.031 6.279 -4.479 1.00 96.88 81 LYS A CA 1
ATOM 627 C C . LYS A 1 81 ? -3.445 6.099 -5.033 1.00 96.88 81 LYS A C 1
ATOM 629 O O . LYS A 1 81 ? -4.381 6.024 -4.247 1.00 96.88 81 LYS A O 1
ATOM 634 N N . LYS A 1 82 ? -3.608 6.047 -6.361 1.00 96.44 82 LYS A N 1
ATOM 635 C CA . LYS A 1 82 ? -4.918 5.842 -6.999 1.00 96.44 82 LYS A CA 1
ATOM 636 C C . LYS A 1 82 ? -5.536 4.506 -6.578 1.00 96.44 82 LYS A C 1
ATOM 638 O O . LYS A 1 82 ? -6.723 4.483 -6.281 1.00 96.44 82 LYS A O 1
ATOM 643 N N . SER A 1 83 ? -4.739 3.439 -6.495 1.00 95.94 83 SER A N 1
ATOM 644 C CA . SER A 1 83 ? -5.229 2.111 -6.095 1.00 95.94 83 SER A CA 1
ATOM 645 C C . SER A 1 83 ? -5.864 2.083 -4.698 1.00 95.94 83 SER A C 1
ATOM 647 O O . SER A 1 83 ? -6.786 1.313 -4.467 1.00 95.94 83 SER A O 1
ATOM 649 N N . CYS A 1 84 ? -5.463 2.973 -3.782 1.00 97.62 84 CYS A N 1
ATOM 650 C CA . CYS A 1 84 ? -6.045 3.053 -2.437 1.00 97.62 84 CYS A CA 1
ATOM 651 C C . CYS A 1 84 ? -7.493 3.579 -2.395 1.00 97.62 84 CYS A C 1
ATOM 653 O O . CYS A 1 84 ? -8.112 3.529 -1.336 1.00 97.62 84 CYS A O 1
ATOM 655 N N . PHE A 1 85 ? -8.003 4.134 -3.499 1.00 93.88 85 PHE A N 1
ATOM 656 C CA . PHE A 1 85 ? -9.335 4.754 -3.581 1.00 93.88 85 PHE A 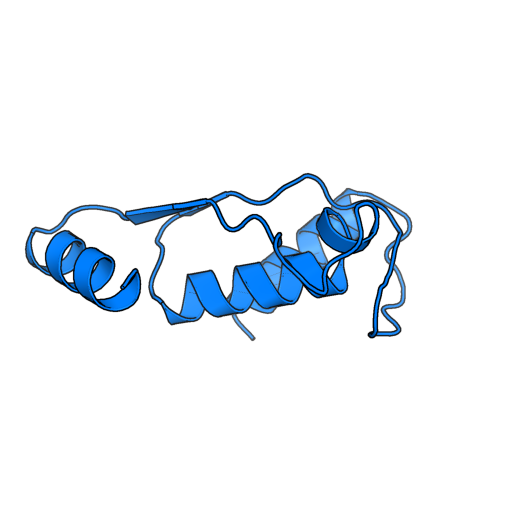CA 1
ATOM 657 C C . PHE A 1 85 ? -10.181 4.224 -4.744 1.00 93.88 85 PHE A C 1
ATOM 659 O O . PHE A 1 85 ? -11.253 4.770 -5.001 1.00 93.88 85 PHE A O 1
ATOM 666 N N . ALA A 1 86 ? -9.655 3.249 -5.487 1.00 76.75 86 ALA A N 1
ATOM 667 C CA . ALA A 1 86 ? -10.348 2.604 -6.595 1.00 76.75 8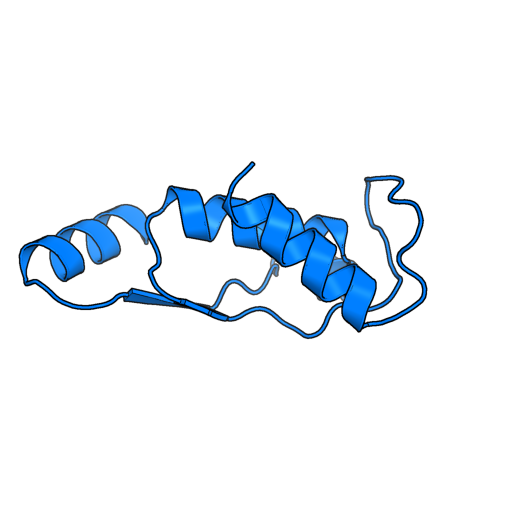6 ALA A CA 1
ATOM 668 C C . ALA A 1 86 ? -11.297 1.512 -6.094 1.00 76.75 86 ALA A C 1
ATOM 670 O O . ALA A 1 86 ? -10.995 0.923 -5.030 1.00 76.75 86 ALA A O 1
#

Secondary structure (DSSP, 8-state):
-HHHHHHHHHHTT---EEE----STT--TTGGG-HHHHHHHHHHHHHTT-SEEE-PPP-S--SS----S--SHHHHHHHHHHHTT-

InterPro domains:
  IPR002915 DeoC/FbaB/LacD aldolase [PF01791] (4-68)
  IPR013785 Aldolase-type TIM barrel [G3DSA:3.20.20.70] (1-83)
  IPR050456 DeoC/FbaB aldolase [PTHR47916] (2-64)

Sequence (86 aa):
EARKIIAEAKSCGLAVVLWSYPRGEGISKEDETAVDVIAYAAHIAALLGANIIKVKLPTNHLEKEKIENIESLFKRIKYIKKSCFA